Protein 1TU9 (pdb70)

Foldseek 3Di:
DLLVLQVVLVVQLVVFPCLLVQLVVQLVVPDVVSCVLCVPPPSVVVSVVVNVVVVVLSVVLVPDDCPVLLVLLVCCACVHSQPALVSVVSSLVSNLVSSVVRRPPDDPSSNVSSCVSNVVSSVSSNVSRHD

Structure (mmCIF, N/CA/C/O backbone):
data_1TU9
#
_entry.id   1TU9
#
_cell.length_a   52.557
_cell.length_b   52.557
_cell.length_c   182.628
_cell.angle_alpha   90.00
_cell.angle_beta   90.00
_cell.angle_gamma   120.00
#
_symmetry.space_group_name_H-M   'P 61 2 2'
#
loop_
_entity.id
_entity.type
_entity.pdbx_description
1 polymer 'hypothetical protein PA3967'
2 non-polymer 'PROTOPORPHYRIN IX CONTAINING FE'
3 non-polymer 'PROPANOIC ACID'
4 non-polymer 1,2-ETHANEDIOL
5 water water
#
loop_
_atom_site.group_PDB
_atom_site.id
_atom_site.type_symbol
_atom_site.label_atom_id
_atom_site.label_alt_id
_atom_site.label_comp_id
_atom_site.label_asym_id
_atom_site.label_entity_id
_atom_site.label_seq_id
_atom_site.pdbx_PDB_ins_code
_atom_site.Cartn_x
_atom_site.Cartn_y
_atom_site.Cartn_z
_atom_site.occupancy
_atom_site.B_iso_or_equiv
_atom_site.auth_seq_id
_atom_site.auth_comp_id
_atom_site.auth_asym_id
_atom_site.auth_atom_id
_atom_site.pdbx_PDB_model_num
ATOM 1 N N . ASN A 1 4 ? 30.696 8.646 9.729 1.00 15.98 2 ASN A N 1
ATOM 2 C CA . ASN A 1 4 ? 29.369 8.976 10.311 1.00 13.96 2 ASN A CA 1
ATOM 3 C C . ASN A 1 4 ? 28.357 9.081 9.143 1.00 11.86 2 ASN A C 1
ATOM 4 O O . ASN A 1 4 ? 28.691 9.616 8.079 1.00 10.49 2 ASN A O 1
ATOM 9 N N . ALA A 1 5 ? 27.172 8.481 9.299 1.00 9.88 3 ALA A N 1
ATOM 10 C CA . ALA A 1 5 ? 26.167 8.468 8.222 1.00 9.26 3 ALA A CA 1
ATOM 11 C C . ALA A 1 5 ? 25.719 9.874 7.856 1.00 8.33 3 ALA A C 1
ATOM 12 O O . ALA A 1 5 ? 25.538 10.184 6.679 1.00 7.47 3 ALA A O 1
ATOM 14 N N . ALA A 1 6 ? 25.520 10.722 8.856 1.00 7.65 4 ALA A N 1
ATOM 15 C CA . ALA A 1 6 ? 25.147 12.107 8.596 1.00 8.08 4 ALA A CA 1
ATOM 16 C C . ALA A 1 6 ? 26.240 12.824 7.810 1.00 7.84 4 ALA A C 1
ATOM 17 O O . ALA A 1 6 ? 25.936 13.596 6.909 1.00 7.66 4 ALA A O 1
ATOM 19 N N . ASP A 1 7 ? 27.505 12.569 8.130 1.00 7.94 5 ASP A N 1
ATOM 20 C CA . ASP A 1 7 ? 28.602 13.178 7.364 1.00 8.29 5 ASP A CA 1
ATOM 21 C C . ASP A 1 7 ? 28.571 12.717 5.906 1.00 7.83 5 ASP A C 1
ATOM 22 O O . ASP A 1 7 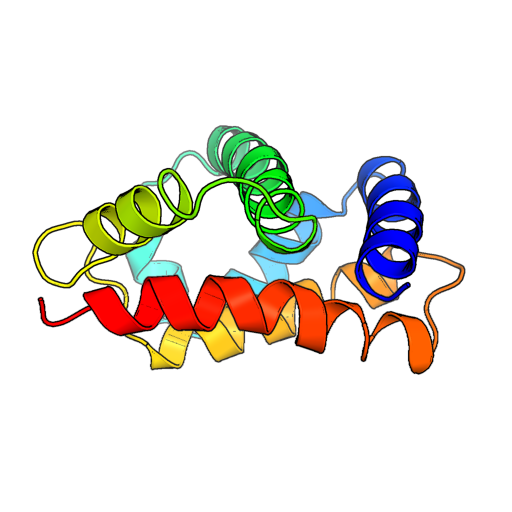? 28.781 13.510 4.994 1.00 7.95 5 ASP A O 1
ATOM 27 N N . ARG A 1 8 ? 28.329 11.437 5.671 1.00 7.74 6 ARG A N 1
ATOM 28 C CA . ARG A 1 8 ? 28.255 10.906 4.317 1.00 8.89 6 ARG A CA 1
ATOM 29 C C . ARG A 1 8 ? 27.136 11.607 3.547 1.00 6.61 6 ARG A C 1
ATOM 30 O O . ARG A 1 8 ? 27.304 11.989 2.382 1.00 6.48 6 ARG A O 1
ATOM 38 N N . VAL A 1 9 ? 25.989 11.766 4.192 1.00 5.98 7 VAL A N 1
ATOM 39 C CA . VAL A 1 9 ? 24.883 12.465 3.566 1.00 6.17 7 VAL A CA 1
ATOM 40 C C . VAL A 1 9 ? 25.230 13.936 3.304 1.00 5.65 7 VAL A C 1
ATOM 41 O O . VAL A 1 9 ? 24.921 14.453 2.238 1.00 6.17 7 VAL A O 1
ATOM 45 N N . MET A 1 10 ? 25.867 14.616 4.247 1.00 5.80 8 MET A N 1
ATOM 46 C CA . MET A 1 10 ? 26.225 16.013 4.022 1.00 6.41 8 MET A CA 1
ATOM 47 C C . MET A 1 10 ? 27.167 16.141 2.825 1.00 6.02 8 MET A C 1
ATOM 48 O O . MET A 1 10 ? 27.015 17.047 2.013 1.00 6.76 8 MET A O 1
ATOM 53 N N . GLN A 1 11 ? 28.142 15.247 2.705 1.00 6.32 9 GLN A N 1
ATOM 54 C CA . GLN A 1 11 ? 29.087 15.315 1.591 1.00 7.22 9 GLN A CA 1
ATOM 55 C C . GLN A 1 11 ? 28.349 15.121 0.275 1.00 6.86 9 GLN A C 1
ATOM 56 O O . GLN A 1 11 ? 28.543 15.868 -0.687 1.00 6.90 9 GLN A O 1
ATOM 62 N N . SER A 1 12 ? 27.467 14.134 0.249 1.00 6.52 10 SER A N 1
ATOM 63 C CA . SER A 1 12 ? 26.662 13.850 -0.935 1.00 6.44 10 SER A CA 1
ATOM 64 C C . SER A 1 12 ? 25.723 15.007 -1.276 1.00 6.03 10 SER A C 1
ATOM 65 O O . SER A 1 12 ? 25.618 15.414 -2.440 1.00 6.19 10 SER A O 1
ATOM 68 N N . TYR A 1 13 ? 25.071 15.567 -0.272 1.00 5.71 11 TYR A N 1
ATOM 69 C CA . TYR A 1 13 ? 24.123 16.645 -0.493 1.00 6.03 11 TYR A CA 1
ATOM 70 C C . TYR A 1 13 ? 24.832 17.892 -1.017 1.00 6.25 11 TYR A C 1
ATOM 71 O O . TYR A 1 13 ? 24.271 18.627 -1.805 1.00 6.45 11 TYR A O 1
ATOM 80 N N . GLY A 1 14 ? 26.070 18.134 -0.596 1.00 6.57 12 GLY A N 1
ATOM 81 C CA . GLY A 1 14 ? 26.839 19.231 -1.146 1.00 6.78 12 GLY A CA 1
ATOM 82 C C . GLY A 1 14 ? 27.062 19.068 -2.627 1.00 6.93 12 GLY A C 1
ATOM 83 O O . GLY A 1 14 ? 26.888 20.021 -3.393 1.00 7.54 12 GLY A O 1
ATOM 84 N N . ARG A 1 15 ? 27.434 17.868 -3.053 1.00 6.66 13 ARG A N 1
ATOM 85 C CA . ARG A 1 15 ? 27.577 17.587 -4.474 1.00 7.63 13 ARG A CA 1
ATOM 86 C C . ARG A 1 15 ? 26.236 17.713 -5.204 1.00 6.78 13 ARG A C 1
ATOM 87 O O . ARG A 1 15 ? 26.198 18.209 -6.316 1.00 7.99 13 ARG A O 1
ATOM 95 N N . CYS A 1 16 ? 25.139 17.291 -4.583 1.00 6.52 14 CYS A N 1
ATOM 96 C CA . CYS A 1 16 ? 23.829 17.381 -5.215 1.00 6.84 14 CYS A CA 1
ATOM 97 C C . CYS A 1 16 ? 23.404 18.829 -5.421 1.00 6.84 14 CYS A C 1
ATOM 98 O O . CYS A 1 16 ? 22.929 19.198 -6.498 1.00 7.51 14 CYS A O 1
ATOM 101 N N . CYS A 1 17 ? 23.554 19.650 -4.389 1.00 7.09 15 CYS A N 1
ATOM 102 C CA . CYS A 1 17 ? 23.143 21.049 -4.479 1.00 7.43 15 CYS A CA 1
ATOM 103 C C . CYS A 1 17 ? 24.050 21.834 -5.437 1.00 7.97 15 CYS A C 1
ATOM 104 O O . CYS A 1 17 ? 23.641 22.866 -5.978 1.00 8.71 15 CYS A O 1
ATOM 107 N N . ALA A 1 18 ? 25.274 21.353 -5.637 1.00 7.93 16 ALA A N 1
ATOM 108 C CA . ALA A 1 18 ? 26.216 21.920 -6.605 1.00 8.18 16 ALA A CA 1
ATOM 109 C C . ALA A 1 18 ? 25.944 21.494 -8.042 1.00 8.21 16 ALA A C 1
ATOM 110 O O . ALA A 1 18 ? 26.628 21.943 -8.955 1.00 9.13 16 ALA A O 1
ATOM 112 N N . SER A 1 19 ? 24.953 20.638 -8.241 1.00 8.30 17 SER A N 1
ATOM 113 C CA . SER A 1 19 ? 24.620 20.078 -9.547 1.00 8.98 17 SER A CA 1
ATOM 114 C C . SER A 1 19 ? 23.291 20.645 -10.013 1.00 9.16 17 SER A C 1
ATOM 115 O O . SER A 1 19 ? 22.249 20.442 -9.379 1.00 9.83 17 SER A O 1
ATOM 118 N N . THR A 1 20 ? 23.307 21.388 -11.111 1.00 9.39 18 THR A N 1
ATOM 119 C CA . THR A 1 20 ? 22.076 21.934 -11.654 1.00 9.64 18 THR A CA 1
ATOM 120 C C . THR A 1 20 ? 21.093 20.807 -11.960 1.00 9.12 18 THR A C 1
ATOM 121 O O . THR A 1 20 ? 21.459 19.717 -12.373 1.00 9.95 18 THR A O 1
ATOM 125 N N . GLY A 1 21 ? 19.833 21.105 -11.731 1.00 8.86 19 GLY A N 1
ATOM 126 C CA . GLY A 1 21 ? 18.762 20.189 -12.044 1.00 8.60 19 GLY A CA 1
ATOM 127 C C . GLY A 1 21 ? 18.410 19.218 -10.934 1.00 8.21 19 GLY A C 1
ATOM 128 O O . GLY A 1 21 ? 17.456 18.487 -11.086 1.00 8.07 19 GLY A O 1
ATOM 129 N N . PHE A 1 22 ? 19.145 19.221 -9.823 1.00 7.34 20 PHE A N 1
ATOM 130 C CA . PHE A 1 22 ? 18.890 18.248 -8.753 1.00 7.27 20 PHE A CA 1
ATOM 131 C C . PHE A 1 22 ? 17.449 18.321 -8.240 1.00 6.68 20 PHE A C 1
ATOM 132 O O . PHE A 1 22 ? 16.757 17.304 -8.176 1.00 6.75 20 PHE A O 1
ATOM 140 N N . PHE A 1 23 ? 17.005 19.517 -7.864 1.00 6.91 21 PHE A N 1
ATOM 141 C CA . PHE A 1 23 ? 15.668 19.6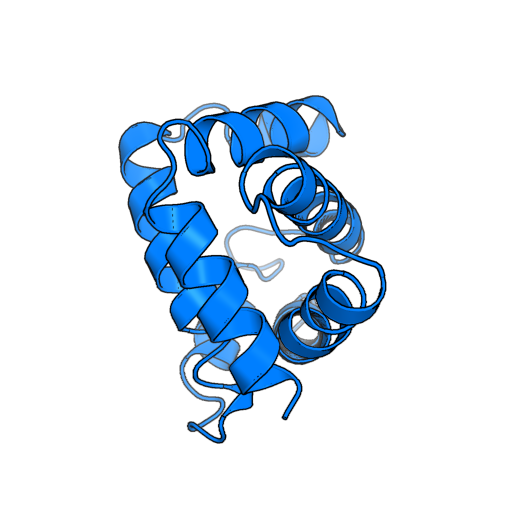81 -7.309 1.00 7.66 21 PHE A CA 1
ATOM 142 C C . PHE A 1 23 ? 14.592 19.572 -8.377 1.00 7.74 21 PHE A C 1
ATOM 143 O O . PHE A 1 23 ? 13.503 19.078 -8.102 1.00 8.36 21 PHE A O 1
ATOM 151 N N . ASP A 1 24 ? 14.892 19.992 -9.604 1.00 7.72 22 ASP A N 1
ATOM 152 C CA . ASP A 1 24 ? 13.974 19.772 -10.727 1.00 7.93 22 ASP A CA 1
ATOM 153 C C . ASP A 1 24 ? 13.725 18.280 -10.900 1.00 7.82 22 ASP A C 1
ATOM 154 O O . ASP A 1 24 ? 12.590 17.825 -11.063 1.00 7.94 22 ASP A O 1
ATOM 159 N N . ASP A 1 25 ? 14.804 17.512 -10.904 1.00 7.79 23 ASP A N 1
ATOM 160 C CA . ASP A 1 25 ? 14.699 16.078 -11.105 1.00 7.72 23 ASP A CA 1
ATOM 161 C C . ASP A 1 25 ? 13.980 15.400 -9.936 1.00 7.39 23 ASP A C 1
ATOM 162 O O . ASP A 1 25 ? 13.150 14.526 -10.157 1.00 7.68 23 ASP A O 1
ATOM 167 N N . PHE A 1 26 ? 14.275 15.811 -8.709 1.00 7.50 24 PHE A N 1
ATOM 168 C CA . PHE A 1 26 ? 13.561 15.277 -7.560 1.00 7.43 24 PHE A CA 1
ATOM 169 C C . PHE A 1 26 ? 12.048 15.399 -7.776 1.00 7.10 24 PHE A C 1
ATOM 170 O O . PHE A 1 26 ? 11.318 14.413 -7.664 1.00 6.87 24 PHE A O 1
ATOM 178 N N . TYR A 1 27 ? 11.563 16.607 -8.060 1.00 7.06 25 TYR A N 1
ATOM 179 C CA . TYR A 1 27 ? 10.115 16.788 -8.193 1.00 7.48 25 TYR A CA 1
ATOM 180 C C . TYR A 1 27 ? 9.555 16.083 -9.410 1.00 7.14 25 TYR A C 1
ATOM 181 O O . TYR A 1 27 ? 8.450 15.566 -9.348 1.00 6.94 25 TYR A O 1
ATOM 190 N N . ARG A 1 28 ? 10.313 16.008 -10.501 1.00 7.36 26 ARG A N 1
ATOM 191 C CA . ARG A 1 28 ? 9.841 15.259 -11.649 1.00 7.93 26 ARG A CA 1
ATOM 192 C C . ARG A 1 28 ? 9.601 13.798 -11.242 1.00 7.57 26 ARG A C 1
ATOM 193 O O . ARG A 1 28 ? 8.576 13.209 -11.558 1.00 7.70 26 ARG A O 1
ATOM 201 N N . HIS A 1 29 ? 10.561 13.214 -10.531 1.00 7.33 27 HIS A N 1
ATOM 202 C CA . HIS A 1 29 ? 10.415 11.820 -10.125 1.00 7.35 27 HIS A CA 1
ATOM 203 C C . HIS A 1 29 ? 9.276 11.643 -9.107 1.00 6.87 27 HIS A C 1
ATOM 204 O O . HIS A 1 29 ? 8.511 10.689 -9.171 1.00 7.68 27 HIS A O 1
ATOM 211 N N . PHE A 1 30 ? 9.202 12.561 -8.155 1.00 6.95 28 PHE A N 1
ATOM 212 C CA . PHE A 1 30 ? 8.218 12.483 -7.082 1.00 7.12 28 PHE A CA 1
ATOM 213 C C . PHE A 1 30 ? 6.794 12.617 -7.647 1.00 7.03 28 PHE A C 1
ATOM 214 O O . PHE A 1 30 ? 5.919 11.800 -7.355 1.00 7.64 28 PHE A O 1
ATOM 222 N N . LEU A 1 31 ? 6.574 13.622 -8.479 1.00 7.39 29 LEU A N 1
ATOM 223 C CA . LEU A 1 31 ? 5.266 13.809 -9.109 1.00 8.30 29 LEU A CA 1
ATOM 224 C C . LEU A 1 31 ? 4.886 12.610 -9.974 1.00 8.18 29 LEU A C 1
ATOM 225 O O . LEU A 1 31 ? 3.727 12.197 -9.994 1.00 7.97 29 LEU A O 1
ATOM 230 N N . ALA A 1 32 ? 5.858 12.040 -10.686 1.00 8.63 30 ALA A N 1
ATOM 231 C CA . ALA A 1 32 ? 5.586 10.924 -11.589 1.00 9.35 30 ALA A CA 1
ATOM 232 C C . ALA A 1 32 ? 5.188 9.661 -10.839 1.00 10.10 30 ALA A C 1
ATOM 233 O O . ALA A 1 32 ? 4.546 8.779 -11.410 1.00 10.80 30 ALA A O 1
ATOM 235 N N . SER A 1 33 ? 5.565 9.566 -9.568 1.00 9.86 31 SER A N 1
ATOM 236 C CA . SER A 1 33 ? 5.395 8.333 -8.810 1.00 10.39 31 SER A CA 1
ATOM 237 C C . SER A 1 33 ? 3.950 7.978 -8.459 1.00 10.45 31 SER A C 1
ATOM 238 O O . SER A 1 33 ? 3.654 6.814 -8.236 1.00 11.77 31 SER A O 1
ATOM 241 N N . SER A 1 34 ? 3.049 8.953 -8.430 1.00 10.45 32 SER A N 1
ATOM 242 C CA . SER A 1 34 ? 1.666 8.690 -8.048 1.00 10.93 32 SER A CA 1
ATOM 243 C C . SER A 1 34 ? 0.766 9.860 -8.370 1.00 10.70 32 SER A C 1
ATOM 244 O O . SER A 1 34 ? 1.154 11.016 -8.155 1.00 9.80 32 SER A O 1
ATOM 247 N N . PRO A 1 35 ? -0.467 9.583 -8.812 1.00 10.90 33 PRO A N 1
ATOM 248 C CA . PRO A 1 35 ? -1.441 10.662 -8.985 1.00 11.41 33 PRO A CA 1
ATOM 249 C C . PRO A 1 35 ? -1.741 11.376 -7.676 1.00 10.80 33 PRO A C 1
ATOM 250 O O . PRO A 1 35 ? -2.136 12.532 -7.710 1.00 11.51 33 PRO A O 1
ATOM 254 N N . GLN A 1 36 ? -1.569 10.717 -6.537 1.00 11.02 34 GLN A N 1
ATOM 255 C CA . GLN A 1 36 ? -1.789 11.376 -5.258 1.00 11.72 34 GLN A CA 1
ATOM 256 C C . GLN A 1 36 ? -0.814 12.524 -5.031 1.00 10.53 34 GLN A C 1
ATOM 257 O O . GLN A 1 36 ? -1.174 13.541 -4.441 1.00 10.89 34 GLN A O 1
ATOM 263 N N . ILE A 1 37 ? 0.422 12.355 -5.478 1.00 9.77 35 ILE A N 1
ATOM 264 C CA . ILE A 1 37 ? 1.429 13.395 -5.330 1.00 9.74 35 ILE A CA 1
ATOM 265 C C . ILE A 1 37 ? 1.113 14.556 -6.262 1.00 8.97 35 ILE A C 1
ATOM 266 O O . ILE A 1 37 ? 1.158 15.707 -5.856 1.00 8.54 35 ILE A O 1
ATOM 271 N N . ARG A 1 38 ? 0.787 14.243 -7.509 1.00 9.36 36 ARG A N 1
ATOM 272 C CA . ARG A 1 38 ? 0.392 15.286 -8.449 1.00 10.14 36 ARG A CA 1
ATOM 273 C C . ARG A 1 38 ? -0.797 16.096 -7.933 1.00 10.13 36 ARG A C 1
ATOM 274 O O . ARG A 1 38 ? -0.812 17.320 -8.045 1.00 10.63 36 ARG A O 1
ATOM 282 N N . ALA A 1 39 ? -1.785 15.430 -7.345 1.00 10.18 37 ALA A N 1
ATOM 283 C CA . ALA A 1 39 ? -2.961 16.141 -6.816 1.00 10.57 37 ALA A CA 1
ATOM 284 C C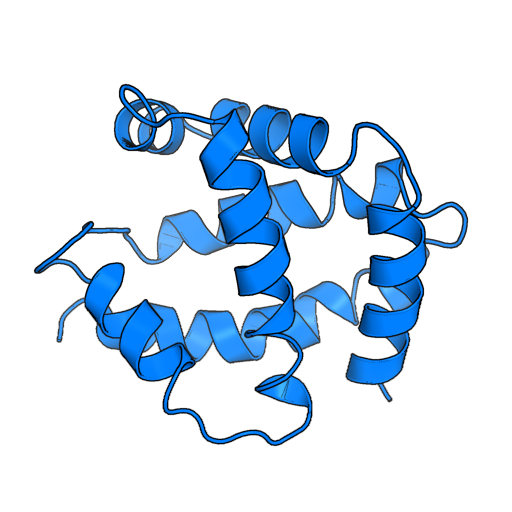 . ALA A 1 39 ? -2.588 17.072 -5.675 1.00 10.47 37 ALA A C 1
ATOM 285 O O . ALA A 1 39 ? -3.104 18.185 -5.571 1.00 11.25 37 ALA A O 1
ATOM 287 N N . LYS A 1 40 ? -1.675 16.636 -4.821 1.00 10.00 38 LYS A N 1
ATOM 288 C CA . LYS A 1 40 ? -1.292 17.453 -3.687 1.00 9.80 38 LYS A CA 1
ATOM 289 C C . LYS A 1 40 ? -0.594 18.741 -4.118 1.00 8.92 38 LYS A C 1
ATOM 290 O O . LYS A 1 40 ? -0.751 19.775 -3.459 1.00 9.30 38 LYS A O 1
ATOM 296 N N . PHE A 1 41 ? 0.185 18.675 -5.204 1.00 8.22 39 PHE A N 1
ATOM 297 C CA . PHE A 1 41 ? 1.009 19.804 -5.650 1.00 8.66 39 PHE A CA 1
ATOM 298 C C . PHE A 1 41 ? 0.405 20.586 -6.823 1.00 8.25 39 PHE A C 1
ATOM 299 O O . PHE A 1 41 ? 1.053 21.464 -7.381 1.00 8.35 39 PHE A O 1
ATOM 307 N N . ALA A 1 42 ? -0.863 20.326 -7.164 1.00 8.93 40 ALA A N 1
ATOM 308 C CA . ALA A 1 42 ? -1.464 20.910 -8.360 1.00 9.32 40 ALA A CA 1
ATOM 309 C C . ALA A 1 42 ? -1.495 22.433 -8.357 1.00 9.09 40 ALA A C 1
ATOM 310 O O . ALA A 1 42 ? -1.471 23.047 -9.424 1.00 9.41 40 ALA A O 1
ATOM 312 N N 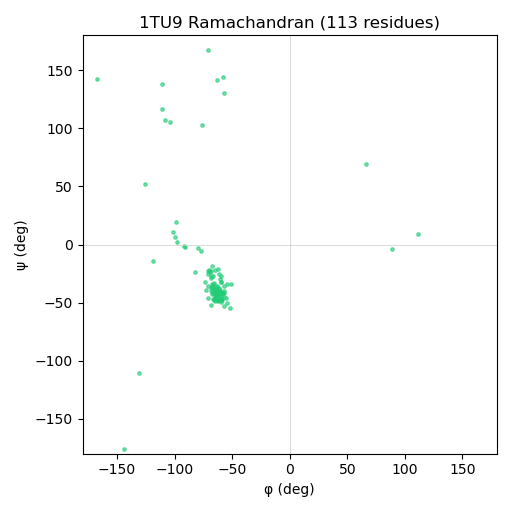. THR A 1 43 ? -1.584 23.048 -7.178 1.00 7.89 41 THR A N 1
ATOM 313 C CA . THR A 1 43 ? -1.537 24.507 -7.067 1.00 7.85 41 THR A CA 1
ATOM 314 C C . THR A 1 43 ? -0.457 24.924 -6.087 1.00 7.10 41 THR A C 1
ATOM 315 O O . THR A 1 43 ? -0.691 25.697 -5.182 1.00 7.37 41 THR A O 1
ATOM 319 N N . THR A 1 44 ? 0.742 24.395 -6.318 1.00 7.41 42 THR A N 1
ATOM 320 C CA . THR A 1 44 ? 1.964 24.782 -5.627 1.00 7.00 42 THR A CA 1
ATOM 321 C C . THR A 1 44 ? 2.902 25.518 -6.584 1.00 7.05 42 THR A C 1
ATOM 322 O O . THR A 1 44 ? 3.063 25.111 -7.736 1.00 8.17 42 THR A O 1
ATOM 326 N N . ASP A 1 45 ? 3.527 26.580 -6.103 1.00 7.35 43 ASP A N 1
ATOM 327 C CA . ASP A 1 45 ? 4.598 27.245 -6.844 1.00 7.25 43 ASP A CA 1
ATOM 328 C C . ASP A 1 45 ? 5.821 26.346 -6.687 1.00 7.10 43 ASP A C 1
ATOM 329 O O . ASP A 1 45 ? 6.450 26.321 -5.629 1.00 6.95 43 ASP A O 1
ATOM 334 N N . MET A 1 46 ? 6.131 25.587 -7.728 1.00 7.79 44 MET A N 1
ATOM 335 C CA . MET A 1 46 ? 7.183 24.580 -7.631 1.00 8.79 44 MET A CA 1
ATOM 336 C C . MET A 1 46 ? 8.570 25.188 -7.541 1.00 9.10 44 MET A C 1
ATOM 337 O O . MET A 1 46 ? 9.467 24.549 -7.005 1.00 9.19 44 MET A O 1
ATOM 342 N N . THR A 1 47 ? 8.755 26.401 -8.054 1.00 9.69 45 THR A N 1
ATOM 343 C CA . THR A 1 47 ? 10.035 27.081 -7.914 1.00 10.06 45 THR A CA 1
ATOM 344 C C . THR A 1 47 ? 10.297 27.407 -6.452 1.00 9.80 45 THR A C 1
ATOM 345 O O . THR A 1 47 ? 11.362 27.087 -5.906 1.00 9.97 45 THR A O 1
ATOM 349 N N . ALA A 1 48 ? 9.295 27.970 -5.789 1.00 8.55 46 ALA A N 1
ATOM 350 C CA . ALA A 1 48 ? 9.391 28.247 -4.368 1.00 8.61 46 ALA A CA 1
ATOM 351 C C . ALA A 1 48 ? 9.530 26.955 -3.572 1.00 8.06 46 ALA A C 1
ATOM 352 O O . ALA A 1 48 ? 10.280 26.894 -2.610 1.00 7.85 46 ALA A O 1
ATOM 354 N N . GLN A 1 49 ? 8.809 25.919 -3.979 1.00 7.38 47 GLN A N 1
ATOM 355 C CA . GLN A 1 49 ? 8.824 24.663 -3.241 1.00 7.34 47 GLN A CA 1
ATOM 356 C C . GLN A 1 49 ? 10.211 24.029 -3.230 1.00 7.03 47 GLN A C 1
ATOM 357 O O . GLN A 1 49 ? 10.600 23.425 -2.239 1.00 7.00 47 GLN A O 1
ATOM 363 N N . LYS A 1 50 ? 10.961 24.157 -4.321 1.00 6.91 48 LYS A N 1
ATOM 364 C CA . LYS A 1 50 ? 12.320 23.620 -4.370 1.00 7.59 48 LYS A CA 1
ATOM 365 C C . LYS A 1 50 ? 13.224 24.274 -3.321 1.00 7.27 48 LYS A C 1
ATOM 366 O O . LYS A 1 50 ? 14.058 23.606 -2.708 1.00 7.26 48 LYS A O 1
ATOM 372 N N . HIS A 1 51 ? 13.047 25.564 -3.084 1.00 7.13 49 HIS A N 1
ATOM 373 C CA . HIS A 1 51 ? 13.790 26.231 -2.030 1.00 8.09 49 HIS A CA 1
ATOM 374 C C . HIS A 1 51 ? 13.386 25.714 -0.656 1.00 7.60 49 HIS A C 1
ATOM 375 O O . HIS A 1 51 ? 14.232 25.456 0.202 1.00 7.95 49 HIS A O 1
ATOM 382 N N . LEU A 1 52 ? 12.090 25.509 -0.458 1.00 7.37 50 LEU A N 1
ATOM 383 C CA . LEU A 1 52 ? 11.615 24.969 0.798 1.00 7.90 50 LEU A CA 1
ATOM 384 C C . LEU A 1 52 ? 12.156 23.572 1.033 1.00 7.27 50 LEU A C 1
ATOM 385 O O . LEU A 1 52 ? 12.569 23.246 2.145 1.00 7.70 50 LEU A O 1
ATOM 390 N N . LEU A 1 53 ? 12.168 22.739 0.006 1.00 7.32 51 LEU A N 1
ATOM 391 C CA . LEU A 1 53 ? 12.682 21.385 0.164 1.00 8.06 51 LEU A CA 1
ATOM 392 C C . LEU A 1 53 ? 14.166 21.366 0.483 1.00 7.22 51 LEU A C 1
ATOM 393 O O . LEU A 1 53 ? 14.616 20.559 1.286 1.00 7.32 51 LEU A O 1
ATOM 398 N N . ARG A 1 54 ? 14.929 22.252 -0.136 1.00 6.58 52 ARG A N 1
ATOM 399 C CA . ARG A 1 54 ? 16.359 22.321 0.133 1.00 6.87 52 ARG A CA 1
ATOM 400 C C . ARG A 1 54 ? 16.584 22.550 1.622 1.00 7.05 52 ARG A C 1
A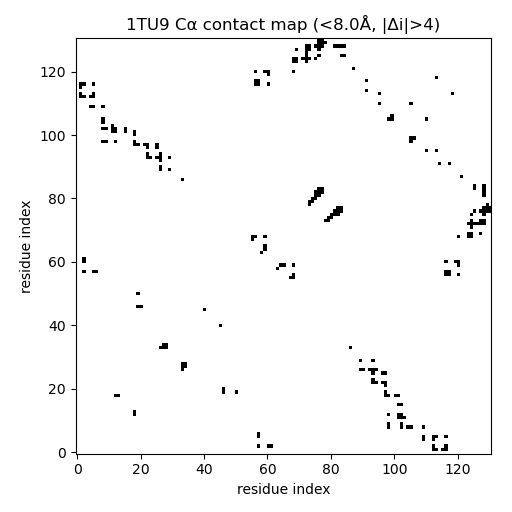TOM 401 O O . ARG A 1 54 ? 17.426 21.897 2.241 1.00 7.00 52 ARG A O 1
ATOM 409 N N . ALA A 1 55 ? 15.830 23.474 2.199 1.00 6.88 53 ALA A N 1
ATOM 410 C CA . ALA A 1 55 ? 15.923 23.785 3.615 1.00 7.08 53 ALA A CA 1
ATOM 411 C C . ALA A 1 55 ? 15.354 22.650 4.466 1.00 6.82 53 ALA A C 1
ATOM 412 O O . ALA A 1 55 ? 15.871 22.383 5.547 1.00 7.48 53 ALA A O 1
ATOM 414 N N . GLY A 1 56 ? 14.300 21.984 3.993 1.00 7.01 54 GLY A N 1
ATOM 415 C CA . GLY A 1 56 ? 13.689 20.884 4.723 1.00 6.95 54 GLY A CA 1
ATOM 416 C C . GLY A 1 56 ? 14.613 19.689 4.867 1.00 6.73 54 GLY A C 1
ATOM 417 O O . GLY A 1 56 ? 14.708 19.082 5.936 1.00 7.46 54 GLY A O 1
ATOM 418 N N . ILE A 1 57 ? 15.305 19.340 3.795 1.00 6.59 55 ILE A N 1
ATOM 419 C CA . ILE A 1 57 ? 16.303 18.280 3.849 1.00 7.19 55 ILE A CA 1
ATOM 420 C C . ILE A 1 57 ? 17.401 18.679 4.842 1.00 6.55 55 ILE A C 1
ATOM 421 O O . ILE A 1 57 ? 17.847 17.856 5.643 1.00 6.84 55 ILE A O 1
ATOM 426 N N . MET A 1 58 ? 17.808 19.941 4.825 1.00 6.49 56 MET A N 1
ATOM 427 C CA . MET A 1 58 ? 18.777 20.401 5.816 1.00 7.34 56 MET A CA 1
ATOM 428 C C . MET A 1 58 ? 18.245 20.214 7.233 1.00 6.98 56 MET A C 1
ATOM 429 O O . MET A 1 58 ? 18.986 19.797 8.113 1.00 7.38 56 MET A O 1
ATOM 434 N N . ASN A 1 59 ? 16.970 20.490 7.466 1.00 7.16 57 ASN A N 1
ATOM 435 C CA . ASN A 1 59 ? 16.401 20.284 8.800 1.00 8.26 57 ASN A CA 1
ATOM 436 C C . ASN A 1 59 ? 16.437 18.815 9.222 1.00 7.72 57 ASN A C 1
ATOM 437 O O . ASN A 1 59 ? 16.704 18.506 10.384 1.00 7.59 57 ASN A O 1
ATOM 442 N N A LEU A 1 60 ? 16.197 17.904 8.283 0.50 7.90 58 LEU A N 1
ATOM 443 N N B LEU A 1 60 ? 16.173 17.910 8.287 0.50 7.08 58 LEU A N 1
ATOM 444 C CA A LEU A 1 60 ? 16.256 16.474 8.595 0.50 9.00 58 LEU A CA 1
ATOM 445 C CA B LEU A 1 60 ? 16.262 16.480 8.573 0.50 7.98 58 LEU A CA 1
ATOM 446 C C A LEU A 1 60 ? 17.698 16.058 8.919 0.50 7.94 58 LEU A C 1
ATOM 447 C C B LEU A 1 60 ? 17.698 16.094 8.943 0.50 7.09 58 LEU A C 1
ATOM 448 O O A LEU A 1 60 ? 17.926 15.230 9.802 0.50 7.47 58 LEU A O 1
ATOM 449 O O B LEU A 1 60 ? 17.922 15.324 9.877 0.50 6.35 58 LEU A O 1
ATOM 458 N N . VAL A 1 61 ? 18.671 16.636 8.218 1.00 7.31 59 VAL A N 1
ATOM 459 C CA . VAL A 1 61 ? 20.078 16.362 8.520 1.00 7.78 59 VAL A CA 1
ATOM 460 C C . VAL A 1 61 ? 20.457 16.933 9.895 1.00 8.10 59 VAL A C 1
ATOM 461 O O . VAL A 1 61 ? 21.108 16.261 10.683 1.00 7.42 59 VAL A O 1
ATOM 465 N N A MET A 1 62 ? 20.019 18.145 10.199 0.50 9.23 60 MET A N 1
ATOM 466 N N B MET A 1 62 ? 20.013 18.149 10.192 0.50 7.10 60 MET A N 1
ATOM 467 C CA A MET A 1 62 ? 20.333 18.738 11.498 0.50 11.03 60 MET A CA 1
ATOM 468 C CA B MET A 1 62 ? 20.290 18.774 11.494 0.50 7.83 60 MET A CA 1
ATOM 469 C C A MET A 1 62 ? 19.756 17.905 12.636 0.50 9.57 60 MET A C 1
ATOM 470 C C B MET A 1 62 ? 19.748 17.919 12.633 0.50 7.88 60 MET A C 1
ATOM 471 O O A MET A 1 62 ? 20.435 17.682 13.634 0.50 8.59 60 MET A O 1
ATOM 472 O O B MET A 1 62 ? 20.432 17.714 13.631 0.50 7.64 60 MET A O 1
ATOM 481 N N . TYR A 1 63 ? 18.531 17.416 12.480 1.00 8.14 61 TYR A N 1
ATOM 482 C CA . TYR A 1 63 ? 17.946 16.502 13.458 1.00 7.89 61 TYR A CA 1
ATOM 483 C C . TYR A 1 63 ? 18.834 15.265 13.627 1.00 7.05 61 TYR A C 1
ATOM 484 O O . TYR A 1 63 ? 19.163 14.888 14.758 1.00 7.32 61 TYR A O 1
ATOM 493 N N . ALA A 1 64 ? 19.296 14.685 12.527 1.00 7.15 62 ALA A N 1
ATOM 494 C CA . ALA A 1 64 ? 20.123 13.485 12.566 1.00 7.53 62 ALA A CA 1
ATOM 495 C C . ALA A 1 64 ? 21.501 13.733 13.178 1.00 8.07 62 ALA A C 1
ATOM 496 O O . ALA A 1 64 ? 22.170 12.791 13.572 1.00 9.36 62 ALA A O 1
ATOM 498 N N . ARG A 1 65 ? 21.928 14.991 13.245 1.00 7.60 63 ARG A N 1
ATOM 499 C CA . ARG A 1 65 ? 23.181 15.393 13.899 1.00 8.27 63 ARG A CA 1
ATOM 500 C C . ARG A 1 65 ? 23.016 15.747 15.368 1.00 8.05 63 ARG A C 1
ATOM 501 O O . ARG A 1 65 ? 24.000 16.105 16.037 1.00 8.89 63 ARG A O 1
ATOM 509 N N . GLY A 1 66 ? 21.793 15.691 15.870 1.00 7.76 64 GLY A N 1
ATOM 510 C CA . GLY A 1 66 ? 21.546 15.862 17.293 1.00 8.56 64 GLY A CA 1
ATOM 511 C C . GLY A 1 66 ? 20.816 17.130 17.673 1.00 8.84 64 GLY A C 1
ATOM 512 O O . GLY A 1 66 ? 20.679 17.435 18.847 1.00 8.84 64 GLY A O 1
ATOM 513 N N . MET A 1 67 ? 20.310 17.874 16.704 1.00 9.45 65 MET A N 1
ATOM 514 C CA . MET A 1 67 ? 19.463 19.003 17.045 1.00 11.18 65 MET A CA 1
ATOM 515 C C . MET A 1 67 ? 18.177 18.502 17.653 1.00 11.75 65 MET A C 1
ATOM 516 O O . MET A 1 67 ? 17.744 17.391 17.345 1.00 11.10 65 MET A O 1
ATOM 521 N N A SER A 1 68 ? 17.506 19.491 18.272 0.50 13.99 66 SER A N 1
ATOM 522 N N B SER A 1 68 ? 17.648 19.114 18.696 0.50 13.67 66 SER A N 1
ATOM 523 C CA A SER A 1 68 ? 16.262 19.347 19.056 0.50 14.31 66 SER A CA 1
ATOM 524 C CA B SER A 1 68 ? 16.349 18.566 19.169 0.50 14.41 66 SER A CA 1
ATOM 525 C C A SER A 1 68 ? 15.148 18.793 18.070 0.50 14.66 66 SER A C 1
ATOM 526 C C B SER A 1 68 ? 15.379 18.332 18.001 0.50 14.89 66 SER A C 1
ATOM 527 O O A SER A 1 68 ? 15.087 19.333 16.947 0.50 14.32 66 SER A O 1
ATOM 528 O O B SER A 1 68 ? 15.573 18.674 16.790 0.50 15.65 66 SER A O 1
ATOM 533 N N . ASP A 1 69 ? 14.279 17.817 18.452 1.00 13.74 67 ASP A N 1
ATOM 534 C CA . ASP A 1 69 ? 13.203 17.394 17.575 1.00 14.64 67 ASP A CA 1
ATOM 535 C C . ASP A 1 69 ? 12.124 18.456 17.296 1.00 14.97 67 ASP A C 1
ATOM 536 O O . ASP A 1 69 ? 11.154 18.143 16.636 1.00 13.95 67 ASP A O 1
ATOM 541 N N A SER A 1 70 ? 12.305 19.685 17.783 0.50 15.82 68 SER A N 1
ATOM 542 N N B SER A 1 70 ? 12.284 19.688 17.782 0.50 15.14 68 SER A N 1
ATOM 543 C CA A SER A 1 70 ? 11.282 20.728 17.685 0.50 16.75 68 SER A CA 1
ATOM 544 C CA B SER A 1 70 ? 11.212 20.680 17.678 0.50 15.93 68 SER A CA 1
ATOM 545 C C A SER A 1 70 ? 10.824 20.998 16.252 0.50 16.48 68 SER A C 1
ATOM 546 C C B SER A 1 70 ? 10.805 20.980 16.233 0.50 15.67 68 SER A C 1
ATOM 547 O O A SER A 1 70 ? 9.625 21.049 15.990 0.50 16.43 68 SER A O 1
ATOM 548 O O B SER A 1 70 ? 9.614 21.030 15.941 0.50 15.26 68 SER A O 1
ATOM 553 N N . LYS A 1 71 ? 11.767 21.157 15.333 1.00 15.48 69 LYS A N 1
ATOM 554 C CA . LYS A 1 71 ? 11.434 21.452 13.930 1.00 15.90 69 LYS A CA 1
ATOM 555 C C . LYS A 1 71 ? 10.747 20.270 13.251 1.00 14.07 69 LYS A C 1
ATOM 556 O O . LYS A 1 71 ? 9.807 20.455 12.477 1.00 13.09 69 LYS A O 1
ATOM 562 N N . LEU A 1 72 ? 11.193 19.055 13.549 1.00 12.23 70 LEU A N 1
ATOM 563 C CA . LEU A 1 72 ? 10.565 17.863 12.989 1.00 13.04 70 LEU A CA 1
ATOM 564 C C . LEU A 1 72 ? 9.156 17.657 13.526 1.00 12.00 70 LEU A C 1
ATOM 565 O O . LEU A 1 72 ? 8.265 17.223 12.796 1.00 11.18 70 LEU A O 1
ATOM 570 N N . ARG A 1 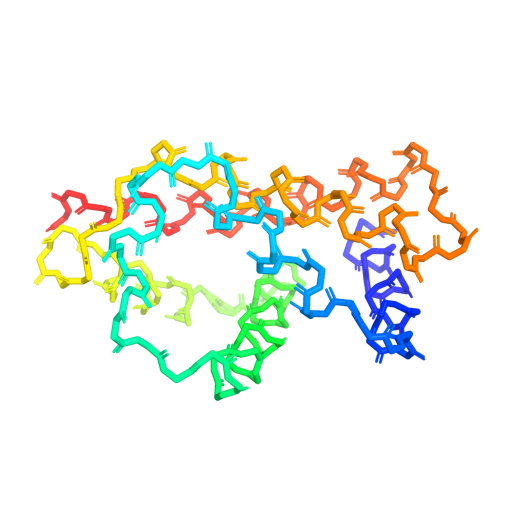73 ? 8.939 17.994 14.790 1.00 12.41 71 ARG A N 1
ATOM 571 C CA . ARG A 1 73 ? 7.601 17.953 15.368 1.00 14.80 71 ARG A CA 1
ATOM 572 C C . ARG A 1 73 ? 6.677 18.914 14.626 1.00 13.60 71 ARG A C 1
ATOM 573 O O . ARG A 1 73 ? 5.523 18.580 14.360 1.00 13.82 71 ARG A O 1
ATOM 581 N N . ALA A 1 74 ? 7.195 20.094 14.298 1.00 13.06 72 ALA A N 1
ATOM 582 C CA . ALA A 1 74 ? 6.450 21.104 13.558 1.00 13.32 72 ALA A CA 1
ATOM 583 C C . ALA A 1 74 ? 6.093 20.617 12.148 1.00 12.80 72 ALA A C 1
ATOM 584 O O . ALA A 1 74 ? 4.973 20.843 11.690 1.00 12.94 72 ALA A O 1
ATOM 586 N N . LEU A 1 75 ? 7.026 19.966 11.465 1.00 11.78 73 LEU A N 1
ATOM 587 C CA . LEU A 1 75 ? 6.754 19.326 10.168 1.00 11.51 73 LEU A CA 1
ATOM 588 C C . LEU A 1 75 ? 5.735 18.200 10.322 1.00 10.59 73 LEU A C 1
ATOM 589 O O . LEU A 1 75 ? 4.847 18.024 9.479 1.00 9.81 73 LEU A O 1
ATOM 594 N N . GLY A 1 76 ? 5.838 17.433 11.398 1.00 9.93 74 GLY A N 1
ATOM 595 C CA . GLY A 1 76 ? 4.828 16.440 11.698 1.00 10.08 74 GLY A CA 1
ATOM 596 C C . GLY A 1 76 ? 3.443 17.060 11.776 1.00 9.73 74 GLY A C 1
ATOM 597 O O . GLY A 1 76 ? 2.490 16.537 11.210 1.00 9.76 74 GLY A O 1
ATOM 598 N N . ALA A 1 77 ? 3.326 18.179 12.475 1.00 10.42 75 ALA A N 1
ATOM 599 C CA . ALA A 1 77 ? 2.045 18.865 12.604 1.00 10.51 75 ALA A CA 1
ATOM 600 C C . ALA A 1 77 ? 1.552 19.363 11.236 1.00 10.45 75 ALA A C 1
ATOM 601 O O . ALA A 1 77 ? 0.395 19.168 10.879 1.00 10.44 75 ALA A O 1
ATOM 603 N N . SER A 1 78 ? 2.426 19.987 10.463 1.00 9.48 76 SER A N 1
ATOM 604 C CA . SER A 1 78 ? 2.018 20.599 9.208 1.00 9.00 76 SER A CA 1
ATOM 605 C C . SER A 1 78 ? 1.618 19.587 8.155 1.00 8.15 76 SER A C 1
ATOM 606 O O . SER A 1 78 ? 0.772 19.894 7.308 1.00 7.99 76 SER A O 1
ATOM 609 N N . HIS A 1 79 ? 2.198 18.389 8.215 1.00 7.69 77 HIS A N 1
ATOM 610 C CA . HIS A 1 79 ? 1.919 17.348 7.238 1.00 7.74 77 HIS A CA 1
ATOM 611 C C . HIS A 1 79 ? 0.869 16.358 7.756 1.00 7.07 77 HIS A C 1
ATOM 612 O O . HIS A 1 79 ? 0.505 15.408 7.071 1.00 6.97 77 HIS A O 1
ATOM 619 N N . SER A 1 80 ? 0.357 16.608 8.960 1.00 6.86 78 SER A N 1
ATOM 620 C CA . SER A 1 80 ? -0.612 15.712 9.592 1.00 7.66 78 SER A CA 1
ATOM 621 C C . SER A 1 80 ? -1.961 15.765 8.900 1.00 7.60 78 SER A C 1
ATOM 622 O O . SER A 1 80 ? -2.258 16.668 8.118 1.00 7.00 78 SER A O 1
ATOM 625 N N . ARG A 1 81 ? -2.806 14.805 9.251 1.00 7.56 79 ARG A N 1
ATOM 626 C CA . ARG A 1 81 ? -4.151 14.721 8.721 1.00 8.50 79 ARG A CA 1
ATOM 627 C C . ARG A 1 81 ? -4.943 16.008 8.928 1.00 7.98 79 ARG A C 1
ATOM 628 O O . ARG A 1 81 ? -5.759 16.367 8.077 1.00 8.67 79 ARG A O 1
ATOM 636 N N . ALA A 1 82 ? -4.693 16.702 10.038 1.00 7.65 80 ALA A N 1
ATOM 637 C CA . ALA A 1 82 ? -5.385 17.947 10.382 1.00 8.76 80 ALA A CA 1
ATOM 638 C C . ALA A 1 82 ? -4.895 19.181 9.615 1.00 8.99 80 ALA A C 1
ATOM 639 O O . ALA A 1 82 ? -5.448 20.269 9.770 1.00 11.02 80 ALA A O 1
ATOM 641 N N . ALA A 1 83 ? -3.841 19.035 8.818 1.00 8.15 81 ALA A N 1
ATOM 642 C CA . ALA A 1 83 ? -3.256 20.148 8.083 1.00 8.36 81 ALA A CA 1
ATOM 643 C C . ALA A 1 83 ? -3.083 19.719 6.620 1.00 7.61 81 ALA A C 1
ATOM 644 O O . ALA A 1 83 ? -4.081 19.531 5.923 1.00 7.35 81 ALA A O 1
ATOM 646 N N . LEU A 1 84 ? -1.863 19.521 6.131 1.00 7.27 82 LEU A N 1
ATOM 647 C CA . LEU A 1 84 ? -1.694 19.204 4.710 1.00 7.63 82 LEU A CA 1
ATOM 648 C C . LEU A 1 84 ? -2.272 17.837 4.349 1.00 7.33 82 LEU A C 1
ATOM 649 O O . LEU A 1 84 ? -2.670 17.602 3.205 1.00 7.95 82 LEU A O 1
ATOM 654 N N . ASP A 1 85 ? -2.311 16.938 5.324 1.00 6.92 83 ASP A N 1
ATOM 655 C CA . ASP A 1 85 ? -2.893 15.594 5.197 1.00 7.18 83 ASP A CA 1
ATOM 656 C C . ASP A 1 85 ? -2.089 14.729 4.227 1.00 7.20 83 ASP A C 1
ATOM 657 O O . ASP A 1 85 ? -2.564 14.349 3.155 1.00 7.22 83 ASP A O 1
ATOM 662 N N . ILE A 1 86 ? -0.882 14.376 4.659 1.00 7.61 84 ILE A N 1
ATOM 663 C CA . ILE A 1 86 ? 0.045 13.575 3.867 1.00 7.87 84 ILE A CA 1
ATOM 664 C C . ILE A 1 86 ? 0.115 12.184 4.494 1.00 8.07 84 ILE A C 1
ATOM 665 O O . ILE A 1 86 ? 0.692 12.004 5.557 1.00 7.92 84 ILE A O 1
ATOM 670 N N . ARG A 1 87 ? -0.491 11.209 3.826 1.00 9.47 85 ARG A N 1
ATOM 671 C CA . ARG A 1 87 ? -0.546 9.847 4.347 1.00 12.46 85 ARG A CA 1
ATOM 672 C C . ARG A 1 87 ? 0.857 9.256 4.456 1.00 10.81 85 ARG A C 1
ATOM 673 O O . ARG A 1 87 ? 1.708 9.510 3.594 1.00 9.76 85 ARG A O 1
ATOM 681 N N . PRO A 1 88 ? 1.114 8.489 5.515 1.00 10.91 86 PRO A N 1
ATOM 682 C CA . PRO A 1 88 ? 2.453 7.922 5.726 1.00 11.98 86 PRO A CA 1
ATOM 683 C C . PRO A 1 88 ? 3.040 7.181 4.518 1.00 12.16 86 PRO A C 1
ATOM 684 O O . PRO A 1 88 ? 4.243 7.271 4.305 1.00 12.02 86 PRO A O 1
ATOM 688 N N .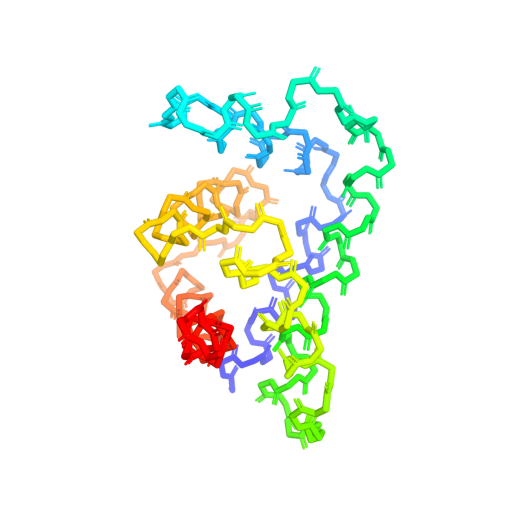 GLU A 1 89 ? 2.217 6.508 3.721 1.00 13.14 87 GLU A N 1
ATOM 689 C CA . GLU A 1 89 ? 2.721 5.765 2.566 1.00 14.96 87 GLU A CA 1
ATOM 690 C C . GLU A 1 89 ? 3.448 6.660 1.555 1.00 14.15 87 GLU A C 1
ATOM 691 O O . GLU A 1 89 ? 4.332 6.206 0.825 1.00 15.38 87 GLU A O 1
ATOM 697 N N . LEU A 1 90 ? 3.094 7.935 1.502 1.00 12.12 88 LEU A N 1
ATOM 698 C CA . LEU A 1 90 ? 3.667 8.832 0.506 1.00 11.71 88 LEU A CA 1
ATOM 699 C C . LEU A 1 90 ? 5.140 9.136 0.761 1.00 11.16 88 LEU A C 1
ATOM 700 O O . LEU A 1 90 ? 5.861 9.498 -0.165 1.00 11.13 88 LEU A O 1
ATOM 705 N N . TYR A 1 91 ? 5.606 8.979 1.991 1.00 10.35 89 TYR A N 1
ATOM 706 C CA . TYR A 1 91 ? 7.015 9.241 2.302 1.00 9.76 89 TYR A CA 1
ATOM 707 C C . TYR A 1 91 ? 7.945 8.224 1.656 1.00 9.29 89 TYR A C 1
ATOM 708 O O . TYR A 1 91 ? 9.102 8.539 1.369 1.00 9.09 89 TYR A O 1
ATOM 717 N N . ASP A 1 92 ? 7.469 7.015 1.409 1.00 9.57 90 ASP A N 1
ATOM 718 C CA . ASP A 1 92 ? 8.295 6.030 0.724 1.00 10.47 90 ASP A CA 1
ATOM 719 C C . ASP A 1 92 ? 8.547 6.493 -0.707 1.00 9.81 90 ASP A C 1
ATOM 720 O O . ASP A 1 92 ? 9.634 6.298 -1.253 1.00 9.63 90 ASP A O 1
ATOM 725 N N . LEU A 1 93 ? 7.539 7.099 -1.325 1.00 8.94 91 LEU A N 1
ATOM 726 C CA . LEU A 1 93 ? 7.687 7.655 -2.671 1.00 9.14 91 LEU A CA 1
ATOM 727 C C . LEU A 1 93 ? 8.609 8.864 -2.687 1.00 8.31 91 LEU A C 1
ATOM 728 O O . LEU A 1 93 ? 9.402 9.036 -3.623 1.00 8.83 91 LEU A O 1
ATOM 733 N N . TRP A 1 94 ? 8.529 9.689 -1.651 1.00 7.58 92 TRP A N 1
ATOM 734 C CA . TRP A 1 94 ? 9.427 10.827 -1.489 1.00 7.53 92 TRP A CA 1
ATOM 735 C C . TRP A 1 94 ? 10.873 10.345 -1.412 1.00 7.14 92 TRP A C 1
ATOM 736 O O . TRP A 1 94 ? 11.758 10.847 -2.108 1.00 7.02 92 TRP A O 1
ATOM 747 N N . LEU A 1 95 ? 11.110 9.333 -0.594 1.00 7.13 93 LEU A N 1
ATOM 748 C CA . LEU A 1 95 ? 12.464 8.844 -0.401 1.00 7.35 93 LEU A CA 1
ATOM 749 C C . LE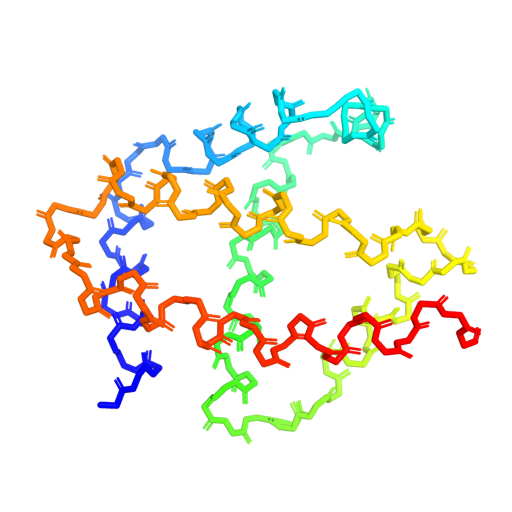U A 1 95 ? 12.986 8.176 -1.665 1.00 7.05 93 LEU A C 1
ATOM 750 O O . LEU A 1 95 ? 14.145 8.367 -2.040 1.00 7.19 93 LEU A O 1
ATOM 755 N N . ASP A 1 96 ? 12.150 7.412 -2.349 1.00 7.70 94 ASP A N 1
ATOM 756 C CA . ASP A 1 96 ? 12.572 6.807 -3.607 1.00 8.22 94 ASP A CA 1
ATOM 757 C C . ASP A 1 96 ? 12.972 7.880 -4.633 1.00 7.89 94 ASP A C 1
ATOM 758 O O . ASP A 1 96 ? 13.957 7.728 -5.343 1.00 7.97 94 ASP A O 1
ATOM 763 N N . ALA A 1 97 ? 12.202 8.959 -4.717 1.00 7.56 95 ALA A N 1
ATOM 764 C CA . ALA A 1 97 ? 12.475 10.022 -5.675 1.00 7.35 95 ALA A CA 1
ATOM 765 C C . ALA A 1 97 ? 13.782 10.730 -5.319 1.00 6.66 95 ALA A C 1
ATOM 766 O O . ALA A 1 97 ? 14.586 11.069 -6.205 1.00 6.92 95 ALA A O 1
ATOM 768 N N . LEU A 1 98 ? 14.013 10.926 -4.032 1.00 6.56 96 LEU A N 1
ATOM 769 C CA . LEU A 1 98 ? 15.251 11.517 -3.554 1.00 6.75 96 LEU A CA 1
ATOM 770 C C . LEU A 1 98 ? 16.451 10.662 -3.915 1.00 6.59 96 LEU A C 1
ATOM 771 O O . LEU A 1 98 ? 17.453 11.170 -4.430 1.00 6.37 96 LEU A O 1
ATOM 776 N N . LEU A 1 99 ? 16.361 9.369 -3.669 1.00 6.89 97 LEU A N 1
ATOM 777 C CA . LEU A 1 99 ? 17.461 8.480 -3.989 1.00 7.99 97 LEU A CA 1
ATOM 778 C C . LEU A 1 99 ? 17.774 8.456 -5.481 1.00 8.68 97 LEU A C 1
ATOM 779 O O . LEU A 1 99 ? 18.944 8.384 -5.870 1.00 8.02 97 LEU A O 1
ATOM 784 N N A MET A 1 100 ? 16.746 8.539 -6.315 0.50 10.02 98 MET A N 1
ATOM 785 N N B MET A 1 100 ? 16.748 8.529 -6.322 0.50 8.87 98 MET A N 1
ATOM 786 C CA A MET A 1 100 ? 16.957 8.604 -7.756 0.50 10.86 98 MET A CA 1
ATOM 787 C CA B MET A 1 100 ? 16.980 8.617 -7.761 0.50 9.53 98 MET A CA 1
ATOM 788 C C A MET A 1 100 ? 17.676 9.903 -8.139 0.50 9.62 98 MET A C 1
ATOM 789 C C B MET A 1 100 ? 17.703 9.908 -8.120 0.50 8.79 98 MET A C 1
ATOM 790 O O A MET A 1 100 ? 18.619 9.879 -8.929 0.50 9.05 98 MET A O 1
ATOM 791 O O B MET A 1 100 ? 18.665 9.888 -8.886 0.50 8.26 98 MET A O 1
ATOM 800 N N . ALA A 1 101 ? 17.246 11.026 -7.567 1.00 8.01 99 ALA A N 1
ATOM 801 C CA . ALA A 1 101 ? 17.888 12.319 -7.832 1.00 7.95 99 ALA A CA 1
ATOM 802 C C . ALA A 1 101 ? 19.347 12.348 -7.348 1.00 6.97 99 ALA A C 1
ATOM 803 O O . ALA A 1 101 ? 20.217 12.872 -8.036 1.00 6.94 99 ALA A O 1
ATOM 805 N N . VAL A 1 102 ? 19.615 11.726 -6.208 1.00 6.27 100 VAL A N 1
ATOM 806 C CA . VAL A 1 102 ? 20.969 11.623 -5.689 1.00 6.81 100 VAL A CA 1
ATOM 807 C C . VAL A 1 102 ? 21.833 10.797 -6.649 1.00 7.05 100 VAL A C 1
ATOM 808 O O . VAL A 1 102 ? 22.941 11.188 -6.991 1.00 7.56 100 VAL A O 1
ATOM 812 N N . ALA A 1 103 ? 21.324 9.663 -7.112 1.00 7.74 101 ALA A N 1
ATOM 813 C CA . ALA A 1 103 ? 22.078 8.826 -8.050 1.00 8.75 101 ALA A CA 1
ATOM 814 C C . ALA A 1 103 ? 22.404 9.583 -9.346 1.00 9.32 101 ALA A C 1
ATOM 815 O O . ALA A 1 103 ? 23.460 9.364 -9.962 1.00 10.43 101 ALA A O 1
ATOM 817 N N . GLU A 1 104 ? 21.519 10.488 -9.746 1.00 8.83 102 GLU A N 1
ATOM 818 C CA . GLU A 1 104 ? 21.686 11.240 -10.978 1.00 9.49 102 GLU A CA 1
ATOM 819 C C . GLU A 1 104 ? 22.606 12.438 -10.834 1.00 9.76 102 GLU A C 1
ATOM 820 O O . GLU A 1 104 ? 23.192 12.881 -11.821 1.00 12.44 102 GLU A O 1
ATOM 826 N N . HIS A 1 105 ? 22.763 12.959 -9.630 1.00 8.32 103 HIS A N 1
ATOM 827 C CA . HIS A 1 105 ? 23.480 14.216 -9.418 1.00 8.52 103 HIS A CA 1
ATOM 828 C C . HIS A 1 105 ? 24.728 14.156 -8.558 1.00 8.81 103 HIS A C 1
ATOM 829 O O . HIS A 1 105 ? 25.516 15.093 -8.553 1.00 10.46 103 HIS A O 1
ATOM 836 N N . ASP A 1 106 ? 24.923 13.068 -7.834 1.00 8.01 104 ASP A N 1
ATOM 837 C CA . ASP A 1 106 ? 26.107 12.884 -7.016 1.00 8.07 104 ASP A CA 1
ATOM 838 C C . ASP A 1 106 ? 27.004 11.909 -7.763 1.00 8.51 104 ASP A C 1
ATOM 839 O O . ASP A 1 106 ? 26.745 10.700 -7.786 1.00 8.90 104 ASP A O 1
ATOM 844 N N . ARG A 1 107 ? 28.074 12.430 -8.364 1.00 9.64 105 ARG A N 1
ATOM 845 C CA . ARG A 1 107 ? 28.966 11.605 -9.175 1.00 11.87 105 ARG A CA 1
ATOM 846 C C . ARG A 1 107 ? 29.655 10.493 -8.390 1.00 11.37 105 ARG A C 1
ATOM 847 O O . ARG A 1 107 ? 30.149 9.550 -8.994 1.00 12.55 105 ARG A O 1
ATOM 855 N N . ASP A 1 108 ? 29.729 10.633 -7.071 1.00 10.55 106 ASP A N 1
ATOM 856 C CA . ASP A 1 108 ? 30.368 9.643 -6.198 1.00 11.24 106 ASP A CA 1
ATOM 857 C C . ASP A 1 108 ? 29.372 8.704 -5.519 1.00 11.11 106 ASP A C 1
ATOM 858 O O . ASP A 1 108 ? 29.761 7.909 -4.668 1.00 12.06 106 ASP A O 1
ATOM 863 N N . CYS A 1 109 ? 28.096 8.789 -5.888 1.00 10.88 107 CYS A N 1
ATOM 864 C CA . CYS A 1 109 ? 27.065 7.954 -5.284 1.00 11.01 107 CYS A CA 1
ATOM 865 C C . CYS A 1 109 ? 27.398 6.476 -5.446 1.00 11.02 107 CYS A C 1
ATOM 866 O O . CYS A 1 109 ? 27.749 6.021 -6.537 1.00 12.00 107 CYS A O 1
ATOM 869 N N . ASP A 1 110 ? 27.326 5.754 -4.334 1.00 10.83 108 ASP A N 1
ATOM 870 C CA . ASP A 1 110 ? 27.517 4.309 -4.311 1.00 10.33 108 ASP A CA 1
ATOM 871 C C . ASP A 1 110 ? 26.569 3.710 -3.281 1.00 9.47 108 ASP A C 1
ATOM 872 O O . ASP A 1 110 ? 25.732 4.417 -2.717 1.00 8.92 108 ASP A O 1
ATOM 877 N N . ALA A 1 111 ? 26.669 2.402 -3.057 1.00 8.87 109 ALA A N 1
ATOM 878 C CA . ALA A 1 111 ? 25.763 1.743 -2.119 1.00 8.32 109 ALA A CA 1
ATOM 879 C C . ALA A 1 111 ? 25.838 2.351 -0.730 1.00 8.24 109 ALA A C 1
ATOM 880 O O . ALA A 1 111 ? 24.825 2.514 -0.086 1.00 7.95 109 ALA A O 1
ATOM 882 N N . GLU A 1 112 ? 27.035 2.665 -0.260 1.00 7.98 110 GLU A N 1
ATOM 883 C CA . GLU A 1 112 ? 27.191 3.277 1.046 1.00 8.26 110 GLU A CA 1
ATOM 884 C C . GLU A 1 112 ? 26.465 4.621 1.127 1.00 7.84 110 GLU A C 1
ATOM 885 O O . GLU A 1 112 ? 25.815 4.914 2.120 1.00 7.64 110 GLU A O 1
ATOM 891 N N . THR A 1 113 ? 26.564 5.427 0.076 1.00 7.59 111 THR A N 1
ATOM 892 C CA . THR A 1 113 ? 25.902 6.735 0.046 1.00 8.00 111 THR A CA 1
ATOM 893 C C . THR A 1 113 ? 24.397 6.549 0.121 1.00 7.44 111 THR A C 1
ATOM 894 O O . THR A 1 113 ? 23.708 7.239 0.871 1.00 7.36 111 THR A O 1
ATOM 898 N N . ARG A 1 114 ? 23.877 5.634 -0.687 1.00 8.09 112 ARG A N 1
ATOM 899 C CA . ARG A 1 114 ? 22.435 5.427 -0.754 1.00 9.14 112 ARG A CA 1
ATOM 900 C C . ARG A 1 114 ? 21.895 4.946 0.579 1.00 8.43 112 ARG A C 1
ATOM 901 O O . ARG A 1 114 ? 20.866 5.402 1.051 1.00 7.70 112 ARG A O 1
ATOM 909 N N A ASP A 1 115 ? 22.597 4.024 1.232 0.50 8.30 113 ASP A N 1
ATOM 910 N N B ASP A 1 115 ? 22.634 4.044 1.188 0.50 8.14 113 ASP A N 1
ATOM 911 C CA A ASP A 1 115 ? 22.149 3.527 2.543 0.50 8.63 113 ASP A CA 1
ATOM 912 C CA B ASP A 1 115 ? 22.240 3.502 2.458 0.50 8.39 113 ASP A CA 1
ATOM 913 C C A ASP A 1 115 ? 22.232 4.596 3.618 0.50 7.69 113 ASP A C 1
ATOM 914 C C B ASP A 1 115 ? 22.219 4.593 3.529 0.50 7.56 113 ASP A C 1
ATOM 915 O O A ASP A 1 115 ? 21.420 4.632 4.548 0.50 7.26 113 ASP A O 1
ATOM 916 O O B ASP A 1 115 ? 21.291 4.661 4.328 0.50 7.61 113 ASP A O 1
ATOM 925 N N . ALA A 1 116 ? 23.224 5.466 3.519 1.00 7.17 114 ALA A N 1
ATOM 926 C CA . ALA A 1 116 ? 23.312 6.570 4.460 1.00 7.13 114 ALA A CA 1
ATOM 927 C C . ALA A 1 116 ? 22.129 7.526 4.290 1.00 6.37 114 ALA A C 1
ATOM 928 O O . ALA A 1 116 ? 21.540 7.962 5.267 1.00 6.74 114 ALA A O 1
ATOM 930 N N . TRP A 1 117 ? 21.764 7.829 3.050 1.00 6.40 115 TRP A N 1
ATOM 931 C CA . TRP A 1 117 ? 20.588 8.662 2.810 1.00 6.46 115 TRP A CA 1
ATOM 932 C C . TRP A 1 117 ? 19.333 8.014 3.386 1.00 6.53 115 TRP A C 1
ATOM 933 O O . TRP A 1 117 ? 18.535 8.676 4.038 1.00 6.72 115 TRP A O 1
ATOM 944 N N . ARG A 1 118 ? 19.141 6.732 3.135 1.00 6.92 116 ARG A N 1
ATOM 945 C CA . ARG A 1 118 ? 17.943 6.053 3.628 1.00 8.20 116 ARG A CA 1
ATOM 946 C C . ARG A 1 118 ? 17.880 6.053 5.147 1.00 8.68 116 ARG A C 1
ATOM 947 O O . ARG A 1 118 ? 16.823 6.276 5.734 1.00 8.55 116 ARG A O 1
ATOM 955 N N . ASP A 1 119 ? 19.021 5.843 5.787 1.00 8.52 117 ASP A N 1
ATOM 956 C CA . ASP A 1 119 ? 19.113 5.805 7.247 1.00 8.72 117 ASP A CA 1
ATOM 957 C C . ASP A 1 119 ? 18.870 7.192 7.838 1.00 8.38 117 ASP A C 1
ATOM 958 O O . ASP A 1 119 ? 18.014 7.372 8.716 1.00 9.73 117 ASP A O 1
ATOM 963 N N . VAL A 1 120 ? 19.597 8.183 7.332 1.00 8.42 118 VAL A N 1
ATOM 964 C CA . VAL A 1 120 ? 19.526 9.532 7.864 1.00 8.04 118 VAL A CA 1
ATOM 965 C C . VAL A 1 120 ? 18.150 10.159 7.608 1.00 8.02 118 VAL A C 1
ATOM 966 O O . VAL A 1 120 ? 17.559 10.752 8.502 1.00 8.60 118 VAL A O 1
ATOM 970 N N . MET A 1 121 ? 17.633 10.047 6.394 1.00 7.63 119 MET A N 1
ATOM 971 C CA . MET A 1 121 ? 16.293 10.577 6.128 1.00 7.43 119 MET A CA 1
ATOM 972 C C . MET A 1 121 ? 15.221 9.794 6.876 1.00 7.91 119 MET A C 1
ATOM 973 O O . MET A 1 121 ? 14.255 10.389 7.350 1.00 8.10 119 MET A O 1
ATOM 978 N N . GLY A 1 122 ? 15.388 8.483 6.993 1.00 7.80 120 GLY A N 1
ATOM 979 C CA . GLY A 1 122 ? 14.386 7.647 7.638 1.00 8.34 120 GLY A CA 1
ATOM 980 C C . GLY A 1 122 ? 14.108 8.023 9.071 1.00 8.69 120 GLY A C 1
ATOM 981 O O . GLY A 1 122 ? 12.976 7.896 9.536 1.00 8.99 120 GLY A O 1
ATOM 982 N N . ARG A 1 123 ? 15.112 8.523 9.782 1.00 9.24 121 ARG A N 1
ATOM 983 C CA . ARG A 1 123 ? 14.932 8.916 11.177 1.00 10.35 121 ARG A CA 1
ATOM 984 C C . ARG A 1 123 ? 13.929 10.019 11.322 1.00 10.07 121 ARG A C 1
ATOM 985 O O . ARG A 1 123 ? 13.048 9.963 12.179 1.00 9.97 121 ARG A O 1
ATOM 993 N N . GLY A 1 124 ? 14.091 11.051 10.500 1.00 9.99 122 GLY A N 1
ATOM 994 C CA . GLY A 1 124 ? 13.220 12.203 10.557 1.00 10.19 122 GLY A CA 1
ATOM 995 C C . GLY A 1 124 ? 11.856 11.887 9.992 1.00 9.54 122 GLY A C 1
ATOM 996 O O . GLY A 1 124 ? 10.842 12.332 10.526 1.00 10.36 122 GLY A O 1
ATOM 997 N N . ILE A 1 125 ? 11.818 11.106 8.923 1.00 9.10 123 ILE A N 1
ATOM 998 C CA . ILE A 1 125 ? 10.553 10.664 8.329 1.00 9.89 123 ILE A CA 1
ATOM 999 C C . ILE A 1 125 ? 9.726 9.927 9.367 1.00 9.45 123 ILE A C 1
ATOM 1000 O O . ILE A 1 125 ? 8.513 10.097 9.432 1.00 10.23 123 ILE A O 1
ATOM 1005 N N . ALA A 1 126 ? 10.363 9.104 10.192 1.00 9.78 124 ALA A N 1
ATOM 1006 C CA . ALA A 1 126 ? 9.649 8.387 11.252 1.00 10.13 124 ALA A CA 1
ATOM 1007 C C . ALA A 1 126 ? 8.949 9.355 12.197 1.00 9.66 124 ALA A C 1
ATOM 1008 O O . ALA A 1 126 ? 7.788 9.132 12.574 1.00 10.37 124 ALA A O 1
ATOM 1010 N N . VAL A 1 127 ? 9.623 10.430 12.569 1.00 10.32 125 VAL A N 1
ATOM 1011 C CA . VAL A 1 127 ? 9.031 11.429 13.455 1.00 11.08 125 VAL A CA 1
ATOM 1012 C C . VAL A 1 127 ? 7.811 12.065 12.772 1.00 10.91 125 VAL A C 1
ATOM 1013 O O . VAL A 1 127 ? 6.723 12.155 13.356 1.00 10.72 125 VAL A O 1
ATOM 1017 N N . ILE A 1 128 ? 7.976 12.472 11.519 1.00 10.67 126 ILE A N 1
ATOM 1018 C CA . ILE A 1 128 ? 6.897 13.140 10.803 1.00 11.04 126 ILE A CA 1
ATOM 1019 C C . ILE A 1 128 ? 5.680 12.228 10.708 1.00 10.95 126 ILE A C 1
ATOM 1020 O O . ILE A 1 128 ? 4.559 12.650 11.035 1.00 10.56 126 ILE A O 1
ATOM 1025 N N . LYS A 1 129 ? 5.883 10.984 10.286 1.00 11.52 127 LYS A N 1
ATOM 1026 C CA . LYS A 1 129 ? 4.805 9.999 10.143 1.00 12.25 127 LYS A CA 1
ATOM 1027 C C . LYS A 1 129 ? 4.061 9.781 11.442 1.00 11.71 127 LYS A C 1
ATOM 1028 O O . LYS A 1 129 ? 2.840 9.545 11.435 1.00 12.05 127 LYS A O 1
ATOM 1034 N N . SER A 1 130 ? 4.790 9.839 12.554 1.00 11.48 128 SER A N 1
ATOM 1035 C CA . SER A 1 130 ? 4.218 9.513 13.854 1.00 11.41 128 SER A CA 1
ATOM 1036 C C . SER A 1 130 ? 3.139 10.500 14.253 1.00 11.18 128 SER A C 1
ATOM 1037 O O . SER A 1 130 ? 2.272 10.177 15.077 1.00 12.04 128 SER A O 1
ATOM 1040 N N . TYR A 1 131 ? 3.183 11.694 13.666 1.00 10.55 129 TYR A N 1
ATOM 1041 C CA . TYR A 1 131 ? 2.201 12.736 13.955 1.00 10.71 129 TYR A CA 1
ATOM 1042 C C . TYR A 1 131 ? 0.995 12.724 13.015 1.00 9.29 129 TYR A C 1
ATOM 1043 O O . TYR A 1 131 ? 0.062 13.498 13.214 1.00 9.43 129 TYR A O 1
ATOM 1052 N N . TYR A 1 132 ? 0.957 11.833 12.041 1.00 8.71 130 TYR A N 1
ATOM 1053 C CA . TYR A 1 132 ? -0.092 11.911 11.031 1.00 9.06 130 TYR A CA 1
ATOM 1054 C C . TYR A 1 132 ? -1.518 11.931 11.621 1.00 9.19 130 TYR A C 1
ATOM 1055 O O . TYR A 1 132 ? -2.346 12.773 11.269 1.00 8.16 130 TYR A O 1
ATOM 1064 N N . GLY A 1 133 ? -1.802 10.983 12.508 1.00 9.94 131 GLY A N 1
ATOM 1065 C CA . GLY A 1 133 ? -3.140 10.811 13.060 1.00 11.75 131 GLY A CA 1
ATOM 1066 C C . GLY A 1 133 ? -3.307 11.440 14.429 1.00 13.29 131 GLY A C 1
ATOM 1067 O O . GLY A 1 133 ? -4.230 11.094 15.159 1.00 14.61 131 GLY A O 1
ATOM 1068 N N . SER A 1 134 ? -2.426 12.363 14.778 1.00 14.54 132 SER A N 1
ATOM 1069 C CA . SER A 1 134 ? -2.406 12.991 16.094 1.00 15.42 132 SER A CA 1
ATOM 1070 C C . SER A 1 134 ? -3.418 14.119 16.217 1.00 15.99 132 SER A C 1
ATOM 1071 O O . SER A 1 134 ? -4.081 14.570 15.283 1.00 16.07 132 SER A O 1
#

B-factor: mean 14.34, std 9.8, range [5.65, 58.13]

InterPro domains:
  IPR000971 Globin [PF00042] (23-121)
  IPR000971 Globin [PS01033] (1-130)
  IPR009050 Globin-like superfamily [SSF46458] (5-130)
  IPR012292 Globin/Protoglobin [G3DSA:1.10.490.10] (1-130)
  IPR044399 Myoglobin-like, M family globin domain [cd01040] (7-126)

Sequence (131 aa):
NAADRVMQSYGRCCASTGFFDDFYRHFLASSPQIRAKFATTDMTAQKHLLRAGIMNLLVMMYARGMSSDSSKLRALGASHSRAALDIRPELYDLWLDALLMMAVAEHDRDCDAETRDDAWRDVMGRGIAVIKSYYGS

Nearest PDB structures (foldseek):
  1tu9-assembly1_A  TM=1.008E+00  e=8.311E-19  Pseudomonas aeruginosa PAO1
  7ohd-assembly2_B  TM=8.704E-01  e=1.556E-03  Mus musculus
  4mu5-assembly1_A  TM=8.172E-01  e=2.324E-03  Mus musculus
  8grz-assembly1_A  TM=8.722E-01  e=9.448E-03  Homo sapiens
  4nzi-assembly1_A  TM=8.155E-01  e=4.457E-03  Mus musculus

Radius of gyration: 14.12 Å; Cα contacts (8 Å, |Δi|>4): 139; chains: 1; bounding box: 36×26×31 Å

Organism: Pseudomonas aeruginosa (strain ATCC 15692 / DSM 22644 / CIP 104116 / JCM 14847 / LMG 12228 / 1C / PRS 101 / PAO1) (NCBI:txid208964)

Secondary structure (DSSP, 8-state):
-HHHHHHHHHHHHHTSTTHHHHHHHHHHHT-HHHHHHTTT--HHHHHHHHHHHHHHHHHHHTT--THHHHHHHHHTSTTTT---TTHHHHHHHHHHHHHHHH-TT--HHHHHHHHHHHHHHHHHHHHTTT-

Solvent-accessible surface area: 7328 Å² total; per-residue (Å²): 131,32,8,62,104,0,60,112,0,19,42,59,0,36,87,33,135,29,4,27,78,27,1,8,137,18,14,47,74,50,13,93,89,3,109,77,92,42,81,141,43,96,46,97,45,43,48,130,115,19,114,51,20,2,98,32,8,8,61,58,20,151,68,123,79,43,68,120,1,128,61,49,0,57,43,51,6,140,96,60,100,43,26,143,46,142,11,19,78,48,35,18,72,5,0,12,102,0,0,56,85,27,3,206,78,32,70,65,105,8,105,98,7,0,97,70,1,0,26,104,0,12,57,26,14,66,81,64,34,48,114

CATH classification: 1.10.490.10